Protein AF-A0A7R9A1S5-F1 (afdb_monomer_lite)

InterPro domains:
  IPR038765 Papain-like cysteine peptidase superfamily [SSF54001] (6-73)

Organism: NCBI:txid163714

Foldseek 3Di:
DDDDPFDFPDDDPVATDTPVQVVQVVDPPHDHDLRVVQVVQVVCLVPPLDPDPDDDDDDDDDRPVVVVVVCVVDVVNVDDDPDD

Radius of gyration: 17.46 Å; chains: 1; bounding box: 49×30×47 Å

pLDDT: mean 80.2, std 16.05, range [42.69, 95.62]

Sequence (84 aa):
MQEAADPIVLSYGDHVIRSQDLNILRCPDQWLNDRIIGFYLAYLLRNHTEPTRSGRATFLTLDPSVAQLVKLSHPEMAQVSGGP

Secondary structure (DSSP, 8-state):
-------EEEEETTEEEEHHHHHHHHSTTPPPPHHHHHHHHHHHHHHH-S--SSS--------HHHHHHHHHH-GGGG------

Structure (mmCIF, N/CA/C/O backbone):
data_AF-A0A7R9A1S5-F1
#
_entry.id   AF-A0A7R9A1S5-F1
#
loop_
_atom_site.group_PDB
_atom_site.id
_atom_site.type_symbol
_atom_site.label_atom_id
_atom_site.label_alt_id
_atom_site.label_comp_id
_atom_site.label_asym_id
_atom_site.label_entity_id
_atom_site.label_seq_id
_atom_site.pdbx_PDB_ins_code
_atom_site.Cartn_x
_atom_site.Cartn_y
_atom_site.Cartn_z
_atom_site.occupancy
_atom_site.B_iso_or_equiv
_atom_site.auth_seq_id
_atom_site.auth_comp_id
_atom_site.auth_asym_id
_atom_site.auth_atom_id
_atom_site.pdbx_PDB_model_num
ATOM 1 N N . MET A 1 1 ? -24.557 -6.750 20.758 1.00 42.69 1 MET A N 1
ATOM 2 C CA . MET A 1 1 ? -24.455 -5.553 19.900 1.00 42.69 1 MET A CA 1
ATOM 3 C C . MET A 1 1 ? -24.044 -6.038 18.528 1.00 42.69 1 MET A C 1
ATOM 5 O O . MET A 1 1 ? -23.052 -6.744 18.439 1.00 42.69 1 MET A O 1
ATOM 9 N N . GLN A 1 2 ? -24.859 -5.791 17.510 1.00 46.41 2 GLN A N 1
ATOM 10 C CA . GLN A 1 2 ? -24.564 -6.199 16.140 1.00 46.41 2 GLN A CA 1
ATOM 11 C C . GLN A 1 2 ? -23.704 -5.085 15.541 1.00 46.41 2 GLN A C 1
ATOM 13 O O . GLN A 1 2 ? -24.175 -3.959 15.407 1.00 46.41 2 GLN A O 1
ATOM 18 N N . GLU A 1 3 ? -22.423 -5.358 15.314 1.00 55.88 3 GLU A N 1
ATOM 19 C CA . GLU A 1 3 ? -21.522 -4.425 14.641 1.00 55.88 3 GLU A CA 1
ATOM 20 C C . GLU A 1 3 ? -22.063 -4.222 13.221 1.00 55.88 3 GLU A C 1
ATOM 22 O O . GLU A 1 3 ? -22.182 -5.177 12.451 1.00 55.88 3 GLU A O 1
ATOM 27 N N . ALA A 1 4 ? -22.526 -3.010 12.910 1.00 67.12 4 ALA A N 1
ATOM 28 C CA . ALA A 1 4 ? -23.015 -2.696 11.575 1.00 67.12 4 ALA A CA 1
ATOM 29 C C . ALA A 1 4 ? -21.854 -2.899 10.591 1.00 67.12 4 ALA A C 1
ATOM 31 O O . ALA A 1 4 ? -20.787 -2.319 10.777 1.00 67.12 4 ALA A O 1
ATOM 32 N N . ALA A 1 5 ? -22.045 -3.754 9.583 1.00 81.50 5 ALA A N 1
ATOM 33 C CA . ALA A 1 5 ? -20.995 -4.079 8.625 1.00 81.50 5 ALA A CA 1
ATOM 34 C C . ALA A 1 5 ? -20.470 -2.800 7.947 1.00 81.50 5 ALA A C 1
ATOM 36 O O . ALA A 1 5 ? -21.258 -2.035 7.390 1.00 81.50 5 ALA A O 1
ATOM 37 N N . ASP A 1 6 ? -19.152 -2.580 7.997 1.00 90.62 6 ASP A N 1
ATOM 38 C CA . ASP A 1 6 ? -18.495 -1.424 7.378 1.00 90.62 6 ASP A CA 1
ATOM 39 C C . ASP A 1 6 ? -18.697 -1.455 5.848 1.00 90.62 6 ASP A C 1
ATOM 41 O O . ASP A 1 6 ? -18.229 -2.394 5.184 1.00 90.62 6 ASP A O 1
ATOM 45 N N . PRO A 1 7 ? -19.431 -0.486 5.267 1.00 95.25 7 PRO A N 1
ATOM 46 C CA . PRO A 1 7 ? -19.859 -0.573 3.881 1.00 95.25 7 PRO A CA 1
ATOM 47 C C . PRO A 1 7 ? -18.695 -0.351 2.912 1.00 95.25 7 PRO A C 1
ATOM 49 O O . PRO A 1 7 ? -17.805 0.473 3.136 1.00 95.25 7 PRO A O 1
ATOM 52 N N . ILE A 1 8 ? -18.744 -1.071 1.790 1.00 95.06 8 ILE A N 1
ATOM 53 C CA . ILE A 1 8 ? -17.819 -0.890 0.668 1.00 95.06 8 ILE A CA 1
ATOM 54 C C . ILE A 1 8 ? -18.131 0.445 -0.008 1.00 95.06 8 ILE A C 1
ATOM 56 O O . ILE A 1 8 ? -19.263 0.683 -0.423 1.00 95.06 8 ILE A O 1
ATOM 60 N N . VAL A 1 9 ? -17.114 1.292 -0.143 1.00 95.56 9 VAL A N 1
ATOM 61 C CA . VAL A 1 9 ? -17.216 2.597 -0.809 1.00 95.56 9 VAL A CA 1
ATOM 62 C C . 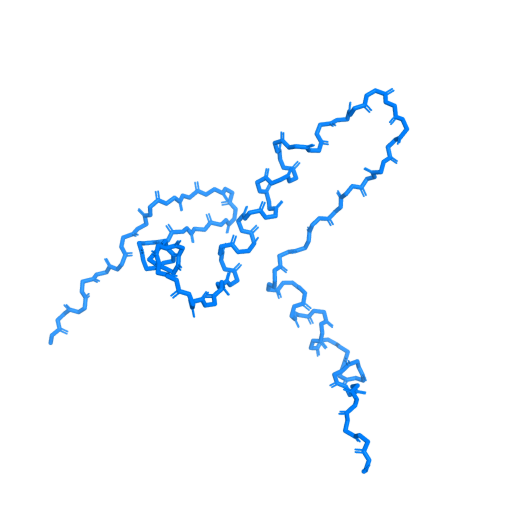VAL A 1 9 ? -16.646 2.539 -2.222 1.00 95.56 9 VAL A C 1
ATOM 64 O O . VAL A 1 9 ? -17.159 3.203 -3.119 1.00 95.56 9 VAL A O 1
ATOM 67 N N . LEU A 1 10 ? -15.611 1.725 -2.443 1.00 94.94 10 LEU A N 1
ATOM 68 C CA . LEU A 1 10 ? -15.007 1.540 -3.759 1.00 94.94 10 LEU A CA 1
ATOM 69 C C . LEU A 1 10 ? -14.530 0.098 -3.945 1.00 94.94 10 LEU A C 1
ATOM 71 O O . LEU A 1 10 ? -13.912 -0.485 -3.058 1.00 94.94 10 LEU A O 1
ATOM 75 N N . SER A 1 11 ? -14.770 -0.445 -5.135 1.00 94.75 11 SER A N 1
ATOM 76 C CA . SER A 1 11 ? -14.144 -1.671 -5.628 1.00 94.75 11 SER A CA 1
ATOM 77 C C . SER A 1 11 ? -13.395 -1.334 -6.916 1.00 94.75 11 SER A C 1
ATOM 79 O O . SER A 1 11 ? -13.995 -0.839 -7.871 1.00 94.75 11 SER A O 1
ATOM 81 N N . TYR A 1 12 ? -12.076 -1.530 -6.918 1.00 92.81 12 TYR A N 1
ATOM 82 C CA . TYR A 1 12 ? -11.189 -1.153 -8.015 1.00 92.81 12 TYR A CA 1
ATOM 83 C C . TYR A 1 12 ? -10.151 -2.249 -8.279 1.00 92.81 12 TYR A C 1
ATOM 85 O O . TYR A 1 12 ? -9.134 -2.344 -7.591 1.00 92.81 12 TYR A O 1
ATOM 93 N N . GLY A 1 13 ? -10.395 -3.076 -9.302 1.00 89.06 13 GLY A N 1
ATOM 94 C CA . GLY A 1 13 ? -9.572 -4.263 -9.553 1.00 89.06 13 GLY A CA 1
ATOM 95 C C . GLY A 1 13 ? -9.561 -5.183 -8.331 1.00 89.06 13 GLY A C 1
ATOM 96 O O . GLY A 1 13 ? -10.624 -5.566 -7.852 1.00 89.06 13 GLY A O 1
ATOM 97 N N . ASP A 1 14 ? -8.366 -5.463 -7.812 1.00 89.44 14 ASP A N 1
ATOM 98 C CA . ASP A 1 14 ? -8.151 -6.328 -6.644 1.00 89.44 14 ASP A CA 1
ATOM 99 C C . ASP A 1 14 ? -8.273 -5.582 -5.300 1.00 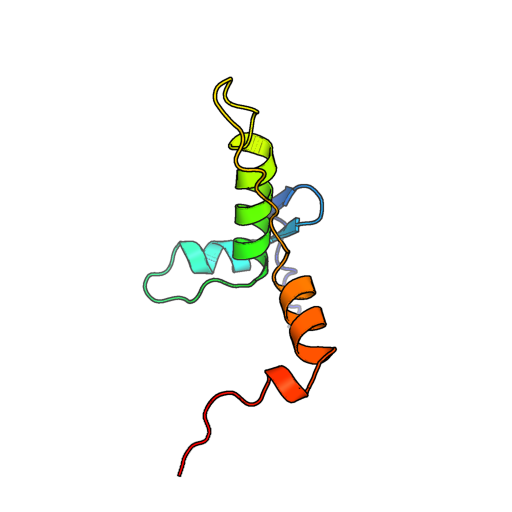89.44 14 ASP A C 1
ATOM 101 O O . ASP A 1 14 ? -8.147 -6.185 -4.234 1.00 89.44 14 ASP A O 1
ATOM 105 N N . HIS A 1 15 ? -8.542 -4.270 -5.323 1.00 93.25 15 HIS A N 1
ATOM 106 C CA . HIS A 1 15 ? -8.640 -3.446 -4.119 1.00 93.25 15 HIS A CA 1
ATOM 107 C C . HIS A 1 15 ? -10.095 -3.120 -3.775 1.00 93.25 15 HIS A C 1
ATOM 109 O O . HIS A 1 15 ? -10.880 -2.679 -4.618 1.00 93.25 15 HIS A O 1
ATOM 115 N N . VAL A 1 16 ? -10.443 -3.284 -2.499 1.00 95.00 16 VAL A N 1
ATOM 116 C CA . VAL A 1 16 ? -11.741 -2.900 -1.934 1.00 95.00 16 VAL A CA 1
ATOM 117 C C . VAL A 1 16 ? -11.500 -1.915 -0.799 1.00 95.00 16 VAL A C 1
ATOM 119 O O . VAL A 1 16 ? -10.828 -2.256 0.174 1.00 95.00 16 VAL A O 1
ATOM 122 N N . ILE A 1 17 ? -12.066 -0.716 -0.924 1.00 95.62 17 ILE A N 1
ATOM 123 C CA . ILE A 1 17 ? -11.998 0.354 0.074 1.00 95.62 17 ILE A CA 1
ATOM 124 C C . ILE A 1 17 ? -13.350 0.460 0.771 1.00 95.62 17 ILE A C 1
ATOM 126 O O . ILE A 1 17 ? -14.394 0.558 0.113 1.00 95.62 17 ILE A O 1
ATOM 130 N N . ARG A 1 18 ? -13.336 0.451 2.101 1.00 95.19 18 ARG A N 1
ATOM 131 C CA . ARG A 1 18 ? -14.522 0.630 2.945 1.00 95.19 18 ARG A CA 1
ATOM 132 C C . ARG A 1 18 ? -14.548 2.002 3.612 1.00 95.19 18 ARG A C 1
ATOM 134 O O . ARG A 1 18 ? -13.616 2.796 3.472 1.00 95.19 18 ARG A O 1
ATOM 141 N N . SER A 1 19 ? -15.631 2.304 4.325 1.00 94.00 19 SER A N 1
ATOM 142 C CA . SER A 1 19 ? -15.800 3.626 4.939 1.00 94.00 19 SER A CA 1
ATOM 143 C C . SER A 1 19 ? -14.763 3.897 6.022 1.00 94.00 19 SER A C 1
ATOM 145 O O . SER A 1 19 ? -14.277 5.026 6.114 1.00 94.00 19 SER A O 1
ATOM 147 N N . GLN A 1 20 ? -14.358 2.884 6.791 1.00 91.81 20 GLN A N 1
ATOM 148 C CA . GLN A 1 20 ? -13.294 3.054 7.784 1.00 91.81 20 GLN A CA 1
ATOM 149 C C . GLN A 1 20 ? -11.937 3.372 7.148 1.00 91.81 20 GLN A C 1
ATOM 151 O O . GLN A 1 20 ? -11.219 4.229 7.661 1.00 91.81 20 GLN A O 1
ATOM 156 N N . ASP A 1 21 ? -11.612 2.756 6.005 1.00 93.31 21 ASP A N 1
ATOM 157 C CA . ASP A 1 21 ? -10.364 3.031 5.282 1.00 93.31 21 ASP A CA 1
ATOM 158 C C . ASP A 1 21 ? -10.289 4.509 4.842 1.00 93.31 21 ASP A C 1
ATOM 160 O O . ASP A 1 21 ? -9.227 5.127 4.885 1.00 93.31 21 ASP A O 1
ATOM 164 N N . LEU A 1 22 ? -11.427 5.110 4.469 1.00 91.81 22 LEU A N 1
ATOM 165 C CA . LEU A 1 22 ? -11.504 6.531 4.109 1.00 91.81 22 LEU A CA 1
ATOM 166 C C . LEU A 1 22 ? -11.467 7.471 5.312 1.00 91.81 22 LEU A C 1
ATOM 168 O O . LEU A 1 22 ? -11.075 8.629 5.161 1.00 91.81 22 LEU A O 1
ATOM 172 N N . ASN A 1 23 ? -11.890 7.013 6.490 1.00 90.94 23 ASN A N 1
ATOM 173 C CA . ASN A 1 23 ? -11.867 7.844 7.690 1.00 90.94 23 ASN A CA 1
ATOM 174 C C . ASN A 1 23 ? -10.427 8.225 8.071 1.00 90.94 23 ASN A C 1
ATOM 176 O O . ASN A 1 23 ? -10.173 9.365 8.452 1.00 90.94 23 ASN A O 1
ATOM 180 N N . ILE A 1 24 ? -9.480 7.309 7.844 1.00 92.44 24 ILE A N 1
ATOM 181 C CA . ILE A 1 24 ? -8.037 7.534 8.019 1.00 92.44 24 ILE A CA 1
ATOM 182 C C . ILE A 1 24 ? -7.554 8.731 7.189 1.00 92.44 24 ILE A C 1
ATOM 184 O O . ILE A 1 24 ? -6.762 9.532 7.666 1.00 92.44 24 ILE A O 1
ATOM 188 N N . LEU A 1 25 ? -8.065 8.897 5.965 1.00 89.94 25 LEU A N 1
ATOM 189 C CA . LEU A 1 25 ? -7.678 10.002 5.079 1.00 89.94 25 LEU A CA 1
ATOM 190 C C . LEU A 1 25 ? -8.230 11.364 5.515 1.00 89.94 25 LEU A C 1
ATOM 192 O O . LEU A 1 25 ? -7.756 12.399 5.050 1.00 89.94 25 LEU A O 1
ATOM 196 N N . ARG A 1 26 ? -9.272 11.376 6.350 1.00 88.12 26 ARG A N 1
ATOM 197 C CA . ARG A 1 26 ? -9.968 12.599 6.780 1.00 88.12 26 ARG A CA 1
ATOM 198 C C . ARG A 1 26 ? -9.456 13.130 8.111 1.00 88.12 26 ARG A C 1
ATOM 200 O O . ARG A 1 26 ? -9.664 14.304 8.409 1.00 88.12 26 ARG A O 1
ATOM 207 N N . CYS A 1 27 ? -8.826 12.279 8.910 1.00 85.88 27 CYS A N 1
ATOM 208 C CA . CYS A 1 27 ? -8.273 12.656 10.197 1.00 85.88 27 CYS A CA 1
ATOM 209 C C . CYS A 1 27 ? -6.792 13.031 10.046 1.00 85.88 27 CYS A C 1
ATOM 211 O O . CYS A 1 27 ? -6.020 12.224 9.527 1.00 85.88 27 CYS A O 1
ATOM 213 N N . PRO A 1 28 ? -6.365 14.215 10.519 1.00 82.19 28 PRO A N 1
ATOM 214 C CA . PRO A 1 28 ? -4.942 14.499 10.648 1.00 82.19 28 PRO A CA 1
ATOM 215 C C . PRO A 1 28 ? -4.292 13.489 11.608 1.00 82.19 28 PRO A C 1
ATOM 217 O O . PRO A 1 28 ? -4.955 12.938 12.488 1.00 82.19 28 PRO A O 1
ATOM 220 N N . ASP A 1 29 ? -3.002 13.230 11.403 1.00 87.44 29 ASP A N 1
ATOM 221 C CA . ASP A 1 29 ? -2.159 12.369 12.247 1.00 87.44 29 ASP A CA 1
ATOM 222 C C . ASP A 1 29 ? -2.513 10.870 12.274 1.00 87.44 29 ASP A C 1
ATOM 224 O O . ASP A 1 29 ? -2.003 10.123 13.112 1.00 87.44 29 ASP A O 1
ATOM 228 N N . GLN A 1 30 ? -3.332 10.387 11.335 1.00 91.69 30 GLN A N 1
ATOM 229 C CA . GLN A 1 30 ? -3.546 8.950 11.161 1.00 91.69 30 GLN A CA 1
ATOM 230 C C . GLN A 1 30 ? -2.598 8.331 10.135 1.00 91.69 30 GLN A C 1
ATOM 232 O O . GLN A 1 30 ? -2.222 8.936 9.132 1.00 91.69 30 GLN A O 1
ATOM 237 N N . TRP A 1 31 ? -2.213 7.085 10.401 1.00 91.81 31 TRP A N 1
ATOM 238 C CA . TRP A 1 31 ? -1.338 6.319 9.525 1.00 91.81 31 TRP A CA 1
ATOM 239 C C . TRP A 1 31 ? -2.146 5.688 8.402 1.00 91.81 31 TRP A C 1
ATOM 241 O O . TRP A 1 31 ? -3.205 5.110 8.640 1.00 91.81 31 TRP A O 1
ATOM 251 N N . LEU A 1 32 ? -1.613 5.754 7.184 1.00 93.38 32 LEU A N 1
ATOM 252 C CA . LEU A 1 32 ? -2.203 5.063 6.048 1.00 93.38 32 LEU A CA 1
ATOM 253 C C . LEU A 1 32 ? -2.158 3.555 6.270 1.00 93.38 32 LEU A C 1
ATOM 255 O O . LEU A 1 32 ? -1.161 3.012 6.743 1.00 93.38 32 LEU A O 1
ATOM 259 N N . ASN A 1 33 ? -3.236 2.887 5.883 1.00 92.12 33 ASN A N 1
ATOM 260 C CA . ASN A 1 33 ? -3.274 1.437 5.871 1.00 92.12 33 ASN A CA 1
ATOM 261 C C . ASN A 1 33 ? -2.870 0.881 4.499 1.00 92.12 33 ASN A C 1
ATOM 263 O O . ASN A 1 33 ? -2.899 1.575 3.476 1.00 92.12 33 ASN A O 1
ATOM 267 N N . ASP A 1 34 ? -2.556 -0.411 4.480 1.00 92.62 34 ASP A N 1
ATOM 268 C CA . ASP A 1 34 ? -2.111 -1.113 3.276 1.00 92.62 34 ASP A CA 1
ATOM 269 C C . ASP A 1 34 ? -3.154 -1.102 2.150 1.00 92.62 34 ASP A C 1
ATOM 271 O O . ASP A 1 34 ? -2.785 -1.084 0.978 1.00 92.62 34 ASP A O 1
ATOM 275 N N . ARG A 1 35 ? -4.457 -1.052 2.472 1.00 93.69 35 ARG A N 1
ATOM 276 C CA . ARG A 1 35 ? -5.525 -1.022 1.455 1.00 93.69 35 ARG A CA 1
ATOM 277 C C . ARG A 1 35 ? -5.500 0.269 0.655 1.00 93.69 35 ARG A C 1
ATOM 279 O O . ARG A 1 35 ? -5.601 0.225 -0.569 1.00 93.69 35 ARG A O 1
ATOM 286 N N . ILE A 1 36 ? -5.350 1.402 1.337 1.00 94.69 36 ILE A N 1
ATOM 287 C CA . ILE A 1 36 ? -5.251 2.719 0.705 1.00 94.69 36 ILE A CA 1
ATOM 288 C C . ILE A 1 36 ? -3.962 2.823 -0.114 1.00 94.69 36 ILE A C 1
ATOM 290 O O . ILE A 1 36 ? -4.005 3.289 -1.254 1.00 94.69 36 ILE A O 1
ATOM 294 N N . ILE A 1 37 ? -2.836 2.355 0.435 1.00 94.00 37 ILE A N 1
ATOM 295 C CA . ILE A 1 37 ? -1.541 2.370 -0.260 1.00 94.00 37 ILE A CA 1
ATOM 296 C C . ILE A 1 37 ? -1.607 1.508 -1.529 1.00 94.00 37 ILE A C 1
ATOM 298 O O . ILE A 1 37 ? -1.293 1.997 -2.614 1.00 94.00 37 ILE A O 1
ATOM 302 N N . GLY A 1 38 ? -2.059 0.255 -1.412 1.00 93.50 38 GLY A N 1
ATOM 303 C CA . GLY A 1 38 ? -2.182 -0.675 -2.537 1.00 93.50 38 GLY A CA 1
ATOM 304 C C . GLY A 1 38 ? -3.110 -0.143 -3.627 1.00 93.50 38 GLY A C 1
ATOM 305 O O . GLY A 1 38 ? -2.722 -0.089 -4.796 1.00 93.50 38 GLY A O 1
ATOM 306 N N . PHE A 1 39 ? -4.286 0.362 -3.238 1.00 94.50 39 PHE A N 1
ATOM 307 C CA . PHE A 1 39 ? -5.215 1.008 -4.166 1.00 94.50 39 PHE A CA 1
ATOM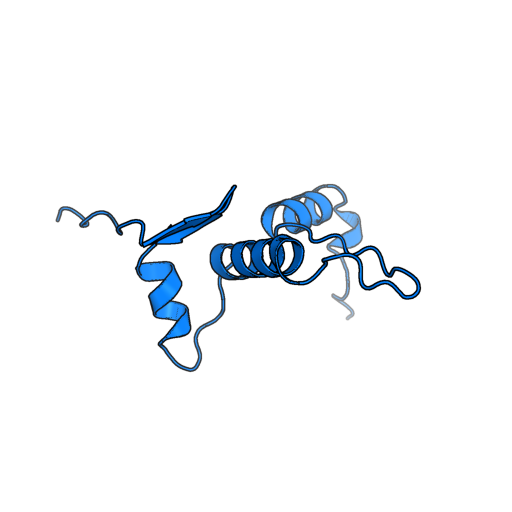 308 C C . PHE A 1 39 ? -4.558 2.162 -4.928 1.00 94.50 39 PHE A C 1
ATOM 310 O O . PHE A 1 39 ? -4.670 2.234 -6.153 1.00 94.50 39 PHE A O 1
ATOM 317 N N . TYR A 1 40 ? -3.872 3.062 -4.222 1.00 93.25 40 TYR A N 1
ATOM 318 C CA . TYR A 1 40 ? -3.291 4.246 -4.846 1.00 93.25 40 TYR A CA 1
ATOM 319 C C . TYR A 1 40 ? -2.169 3.886 -5.826 1.00 93.25 40 TYR A C 1
ATOM 321 O O . TYR A 1 40 ? -2.112 4.435 -6.926 1.00 93.25 40 TYR A O 1
ATOM 329 N N . LEU A 1 41 ? -1.324 2.912 -5.481 1.00 91.62 41 LEU A N 1
ATOM 330 C CA . LEU A 1 41 ? -0.291 2.406 -6.386 1.00 91.62 41 LEU A CA 1
ATOM 331 C C . LEU A 1 41 ? -0.895 1.801 -7.661 1.00 91.62 41 LEU A C 1
ATOM 333 O O . LEU A 1 41 ? -0.463 2.137 -8.767 1.00 91.62 41 LEU A O 1
ATOM 337 N N . ALA A 1 42 ? -1.934 0.973 -7.528 1.00 90.06 42 ALA A N 1
ATOM 338 C CA . ALA A 1 42 ? -2.636 0.407 -8.677 1.00 90.06 42 ALA A CA 1
ATOM 339 C C . ALA A 1 42 ? -3.322 1.484 -9.532 1.00 90.06 42 ALA A C 1
ATOM 341 O O . ALA A 1 42 ? -3.326 1.394 -10.763 1.00 90.06 42 ALA A O 1
ATOM 342 N N . TYR A 1 43 ? -3.875 2.520 -8.897 1.00 91.12 43 TYR A N 1
ATOM 343 C CA . TYR A 1 43 ? -4.459 3.667 -9.584 1.00 91.12 43 TYR A CA 1
ATOM 344 C C . TYR A 1 43 ? -3.407 4.447 -10.389 1.00 91.12 43 TYR A C 1
ATOM 346 O O . TYR A 1 43 ? -3.657 4.780 -11.550 1.00 91.12 43 TYR A O 1
ATOM 354 N N . LEU A 1 44 ? -2.224 4.707 -9.819 1.00 87.81 44 LEU A N 1
ATOM 355 C CA . LEU A 1 44 ? -1.127 5.381 -10.523 1.00 87.81 44 LEU A CA 1
ATOM 356 C C . LEU A 1 44 ? -0.654 4.578 -11.739 1.00 87.81 44 LEU A C 1
ATOM 358 O O . LEU A 1 44 ? -0.510 5.140 -12.824 1.00 87.81 44 LEU A O 1
ATOM 362 N N . LEU A 1 45 ? -0.475 3.264 -11.586 1.00 85.69 45 LEU A N 1
ATOM 363 C CA . LEU A 1 45 ? -0.048 2.398 -12.685 1.00 85.69 45 LEU A CA 1
ATOM 364 C C . LEU A 1 45 ? -1.082 2.363 -13.826 1.00 85.69 45 LEU A C 1
ATOM 366 O O . LEU A 1 45 ? -0.744 2.390 -15.006 1.00 85.69 45 LEU A O 1
ATOM 370 N N . ARG A 1 46 ? -2.375 2.320 -13.503 1.00 85.06 46 ARG A N 1
ATOM 371 C CA . ARG A 1 46 ? -3.414 2.235 -14.539 1.00 85.06 46 ARG A CA 1
ATOM 372 C C . ARG A 1 46 ? -3.695 3.564 -15.236 1.00 85.06 46 ARG A C 1
ATOM 374 O O . ARG A 1 46 ? -4.047 3.542 -16.406 1.00 85.06 46 ARG A O 1
ATOM 381 N N . ASN A 1 47 ? -3.561 4.696 -14.542 1.00 83.81 47 ASN A N 1
ATOM 382 C CA . ASN A 1 47 ? -4.011 5.993 -15.069 1.00 83.81 47 ASN A CA 1
ATOM 383 C C . ASN A 1 47 ? -2.879 6.973 -15.406 1.00 83.81 47 ASN A C 1
ATOM 385 O O . ASN A 1 47 ? -3.117 7.942 -16.122 1.00 83.81 47 ASN A O 1
ATOM 389 N N . HIS A 1 48 ? -1.664 6.760 -14.892 1.00 72.94 48 HIS A N 1
ATOM 390 C CA . HIS A 1 48 ? -0.564 7.725 -15.017 1.00 72.94 48 HIS A CA 1
ATOM 391 C C . HIS A 1 48 ? 0.706 7.161 -15.661 1.00 72.94 48 HIS A C 1
ATOM 393 O O . HIS A 1 48 ? 1.590 7.943 -16.005 1.00 72.94 48 HIS A O 1
ATOM 399 N N . THR A 1 49 ? 0.803 5.847 -15.883 1.00 69.25 49 THR A N 1
ATOM 400 C CA . THR A 1 49 ? 1.943 5.243 -16.600 1.00 69.25 49 THR A CA 1
ATOM 401 C C . THR A 1 49 ? 1.636 4.883 -18.051 1.00 69.25 49 THR A C 1
ATOM 403 O O . THR A 1 49 ? 2.277 4.001 -18.624 1.00 69.25 49 THR A O 1
ATOM 406 N N . GLU A 1 50 ? 0.699 5.604 -18.675 1.00 60.91 50 GLU A N 1
ATOM 407 C CA . GLU A 1 50 ? 0.573 5.613 -20.133 1.00 60.91 50 GLU A CA 1
ATOM 408 C C . GLU A 1 50 ? 1.951 5.870 -20.765 1.00 60.91 50 GLU A C 1
ATOM 410 O O . GLU A 1 50 ? 2.713 6.704 -20.258 1.00 60.91 50 GLU A O 1
ATOM 415 N N . PRO A 1 51 ? 2.315 5.158 -21.846 1.00 57.28 51 PRO A N 1
ATOM 416 C CA . PRO A 1 51 ? 3.629 5.273 -22.451 1.00 57.28 51 PRO A CA 1
ATOM 417 C C . PRO A 1 51 ? 3.781 6.672 -23.047 1.00 57.28 51 PRO A C 1
ATOM 419 O O . PRO A 1 51 ? 3.414 6.935 -24.193 1.00 57.28 51 PRO A O 1
ATOM 422 N N . THR A 1 52 ? 4.347 7.588 -22.267 1.00 53.81 52 THR A N 1
ATOM 423 C CA . THR A 1 52 ? 4.822 8.861 -22.783 1.00 53.81 52 THR A CA 1
ATOM 424 C C . THR A 1 52 ? 5.827 8.534 -23.885 1.00 53.81 52 THR A C 1
ATOM 426 O O . THR A 1 52 ? 6.702 7.681 -23.735 1.00 53.81 52 THR A O 1
ATOM 429 N N . ARG A 1 53 ? 5.653 9.164 -25.052 1.00 52.81 53 ARG A N 1
ATOM 430 C CA . ARG A 1 53 ? 6.387 8.910 -26.309 1.00 52.81 53 ARG A CA 1
ATOM 431 C C . ARG A 1 53 ? 7.920 9.065 -26.226 1.00 52.81 53 ARG A C 1
ATOM 433 O O . ARG A 1 53 ? 8.581 9.004 -27.256 1.00 52.81 53 ARG A O 1
ATOM 440 N N . SER A 1 54 ? 8.496 9.264 -25.045 1.00 54.12 54 SER A N 1
ATOM 441 C CA . SER A 1 54 ? 9.911 9.542 -24.834 1.00 54.12 54 SER A CA 1
ATOM 442 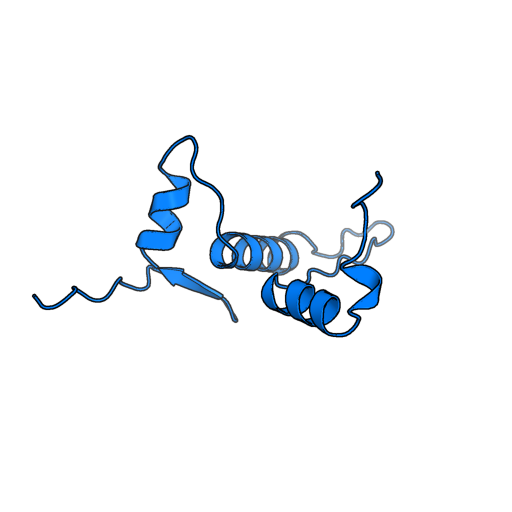C C . SER A 1 54 ? 10.491 8.573 -23.797 1.00 54.12 54 SER A C 1
ATOM 444 O O . SER A 1 54 ? 10.222 8.716 -22.612 1.00 54.12 54 SER A O 1
ATOM 446 N N . GLY A 1 55 ? 11.248 7.568 -24.257 1.00 55.12 55 GLY A N 1
ATOM 447 C CA . GLY A 1 55 ? 12.213 6.782 -23.464 1.00 55.12 55 GLY A CA 1
ATOM 448 C C . GLY A 1 55 ? 11.730 6.245 -22.106 1.00 55.12 55 GLY A C 1
ATOM 449 O O . GLY A 1 55 ? 12.017 6.830 -21.070 1.00 55.12 55 GLY A O 1
ATOM 450 N N . ARG A 1 56 ? 11.033 5.101 -22.125 1.00 53.22 56 ARG A N 1
ATOM 451 C CA . ARG A 1 56 ? 10.359 4.433 -20.991 1.00 53.22 56 ARG A CA 1
ATOM 452 C C . ARG A 1 56 ? 11.228 4.197 -19.744 1.00 53.22 56 ARG A C 1
ATOM 454 O O . ARG A 1 56 ? 12.157 3.394 -19.785 1.00 53.22 56 ARG A O 1
ATOM 461 N N . ALA A 1 57 ? 10.775 4.710 -18.600 1.00 62.25 57 ALA A N 1
ATOM 462 C CA . ALA A 1 57 ? 10.881 3.989 -17.333 1.00 62.25 57 ALA A CA 1
ATOM 463 C C . ALA A 1 57 ? 9.653 3.067 -17.209 1.00 62.25 57 ALA A C 1
ATOM 465 O O . ALA A 1 57 ? 8.519 3.543 -17.172 1.00 62.25 57 ALA A O 1
ATOM 466 N N . THR A 1 58 ? 9.860 1.748 -17.208 1.00 70.38 58 THR A N 1
ATOM 467 C CA . THR A 1 58 ? 8.785 0.786 -16.926 1.00 70.38 58 THR A CA 1
ATOM 468 C C . THR A 1 58 ? 8.577 0.753 -15.419 1.00 70.38 58 THR A C 1
ATOM 470 O O . THR A 1 58 ? 9.426 0.241 -14.693 1.00 70.38 58 THR A O 1
ATOM 473 N N . PHE A 1 59 ? 7.471 1.316 -14.942 1.00 75.62 59 PHE A N 1
ATOM 474 C CA . PHE A 1 59 ? 7.109 1.228 -13.533 1.00 75.62 59 PHE A CA 1
ATOM 475 C C . PHE A 1 59 ? 6.377 -0.086 -13.267 1.00 75.62 59 PHE A C 1
ATOM 477 O O . PHE A 1 59 ? 5.483 -0.478 -14.014 1.00 75.62 59 PHE A O 1
ATOM 484 N N . LEU A 1 60 ? 6.765 -0.753 -12.184 1.00 81.94 60 LEU A N 1
ATOM 485 C CA . LEU A 1 60 ? 6.052 -1.887 -11.615 1.00 81.94 60 LEU A CA 1
ATOM 486 C C . LEU A 1 60 ? 5.723 -1.538 -10.169 1.00 81.94 60 LEU A C 1
ATOM 488 O O . LEU A 1 60 ? 6.610 -1.168 -9.401 1.00 81.94 60 LEU A O 1
ATOM 492 N N . THR A 1 61 ? 4.455 -1.665 -9.799 1.00 83.06 61 THR A N 1
ATOM 493 C CA . THR A 1 61 ? 4.006 -1.499 -8.417 1.00 83.06 61 THR A CA 1
ATOM 494 C C . THR A 1 61 ? 3.710 -2.861 -7.807 1.00 83.06 61 THR A C 1
ATOM 496 O O . THR A 1 61 ? 3.070 -3.694 -8.448 1.00 83.06 61 THR A O 1
ATOM 499 N N . LEU A 1 62 ? 4.145 -3.075 -6.567 1.00 87.12 62 LEU A N 1
ATOM 500 C CA . LEU A 1 62 ? 3.813 -4.262 -5.781 1.00 87.12 62 LEU A CA 1
ATOM 501 C C . LEU A 1 62 ? 2.818 -3.875 -4.688 1.00 87.12 62 LEU A C 1
ATOM 503 O O . LEU A 1 62 ? 2.993 -2.849 -4.032 1.00 87.12 62 LEU A O 1
ATOM 507 N N . ASP A 1 63 ? 1.794 -4.703 -4.487 1.00 89.69 63 ASP A N 1
ATOM 508 C CA . ASP A 1 63 ? 0.877 -4.534 -3.360 1.00 89.69 63 ASP A CA 1
ATOM 509 C C . ASP A 1 63 ? 1.627 -4.744 -2.028 1.00 89.69 63 ASP A C 1
ATOM 511 O O . ASP A 1 63 ? 2.495 -5.630 -1.963 1.00 89.69 63 ASP A O 1
ATOM 515 N N . PRO A 1 64 ? 1.305 -3.992 -0.956 1.00 90.31 64 PRO A N 1
ATOM 516 C CA . PRO A 1 64 ? 1.942 -4.170 0.349 1.00 90.31 64 PRO A CA 1
ATOM 517 C C . PRO A 1 64 ? 1.914 -5.618 0.856 1.00 90.31 64 PRO A C 1
ATOM 519 O O . PRO A 1 64 ? 2.898 -6.092 1.426 1.00 90.31 64 PRO A O 1
ATOM 522 N N . SER A 1 65 ? 0.844 -6.363 0.564 1.00 88.62 65 SER A N 1
ATOM 523 C CA . SER A 1 65 ? 0.713 -7.773 0.952 1.00 88.62 65 SER A CA 1
ATOM 524 C C . SER A 1 65 ? 1.778 -8.652 0.284 1.00 88.62 65 SER A C 1
ATOM 526 O O . SER A 1 65 ? 2.339 -9.554 0.908 1.00 88.62 65 SER A O 1
ATOM 528 N N . VAL A 1 66 ? 2.101 -8.370 -0.983 1.00 89.31 66 VAL A N 1
ATOM 529 C CA . VAL A 1 66 ? 3.138 -9.087 -1.742 1.00 89.31 66 VAL A CA 1
ATOM 530 C C . VAL A 1 66 ? 4.527 -8.689 -1.254 1.00 89.31 66 VAL A C 1
ATOM 532 O O . VAL A 1 66 ? 5.385 -9.553 -1.077 1.00 89.31 66 VAL A O 1
ATOM 535 N N . ALA A 1 67 ? 4.748 -7.403 -0.972 1.00 89.62 67 ALA A N 1
ATOM 536 C CA . ALA A 1 67 ? 6.003 -6.939 -0.385 1.00 89.62 67 ALA A CA 1
ATOM 537 C C . ALA A 1 67 ? 6.276 -7.616 0.972 1.00 89.62 67 ALA A C 1
ATOM 539 O O . ALA A 1 67 ? 7.388 -8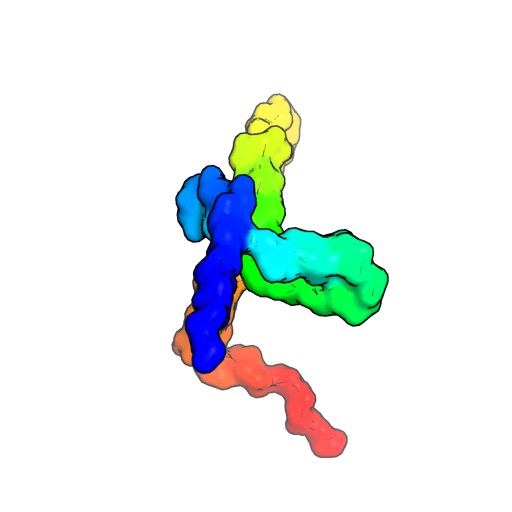.088 1.224 1.00 89.62 67 ALA A O 1
ATOM 540 N N . GLN A 1 68 ? 5.246 -7.743 1.813 1.00 89.56 68 GLN A N 1
ATOM 541 C CA . GLN A 1 68 ? 5.338 -8.439 3.094 1.00 89.56 68 GLN A CA 1
ATOM 542 C C . GLN A 1 68 ? 5.626 -9.934 2.914 1.00 89.56 68 GLN A C 1
ATOM 544 O O . GLN A 1 68 ? 6.456 -10.489 3.636 1.00 89.56 68 GLN A O 1
ATOM 549 N N . LEU A 1 69 ? 5.002 -10.587 1.930 1.00 91.31 69 LEU A N 1
ATOM 550 C CA . LEU A 1 69 ? 5.297 -11.983 1.605 1.00 91.31 69 LEU A CA 1
ATOM 551 C C . LEU A 1 69 ? 6.766 -12.171 1.205 1.00 91.31 69 LEU A C 1
ATOM 553 O O . LEU A 1 69 ? 7.424 -13.075 1.719 1.00 91.31 69 LEU A O 1
ATOM 557 N N . VAL A 1 70 ? 7.305 -11.311 0.335 1.00 89.25 70 VAL A N 1
ATOM 558 C CA . VAL A 1 70 ? 8.720 -11.365 -0.081 1.00 89.25 70 VAL A CA 1
ATOM 559 C C . VAL A 1 70 ? 9.647 -11.205 1.123 1.00 89.25 70 VAL A C 1
ATOM 561 O O . VAL A 1 70 ? 10.598 -11.976 1.268 1.00 89.25 70 VAL A O 1
ATOM 564 N N . LYS A 1 71 ? 9.332 -10.262 2.020 1.00 85.75 71 LYS A N 1
ATOM 565 C CA . LYS A 1 71 ? 10.077 -10.045 3.266 1.00 85.75 71 LYS A CA 1
ATOM 566 C C . LYS A 1 71 ? 10.088 -11.291 4.156 1.00 85.75 71 LYS A C 1
ATOM 568 O O . LYS A 1 71 ? 11.137 -11.656 4.674 1.00 85.75 71 LYS A O 1
ATOM 573 N N . LEU A 1 72 ? 8.944 -11.952 4.326 1.00 88.38 72 LEU A N 1
ATOM 574 C CA . LEU A 1 72 ? 8.831 -13.160 5.154 1.00 88.38 72 LEU A CA 1
ATOM 575 C C . LEU A 1 72 ? 9.444 -14.401 4.492 1.00 88.38 72 LEU A C 1
ATOM 577 O O . LEU A 1 72 ? 9.865 -15.319 5.191 1.00 88.38 72 LEU A O 1
ATOM 581 N N . SER A 1 73 ? 9.521 -14.421 3.161 1.00 86.94 73 SER A N 1
ATOM 582 C CA . SER A 1 73 ? 10.092 -15.537 2.396 1.00 86.94 73 SER A CA 1
ATOM 583 C C . SER A 1 73 ? 11.615 -15.645 2.540 1.00 86.94 73 SER A C 1
ATOM 585 O O . SER A 1 73 ? 12.172 -16.703 2.271 1.00 86.94 73 SER A O 1
ATOM 587 N N . HIS A 1 74 ? 12.289 -14.575 2.976 1.00 74.62 74 HIS A N 1
ATOM 588 C CA . HIS A 1 74 ? 13.731 -14.547 3.228 1.00 74.62 74 HIS A CA 1
ATOM 589 C C . HIS A 1 74 ? 14.004 -13.976 4.628 1.00 74.62 74 HIS A C 1
ATOM 591 O O . HIS A 1 74 ? 14.252 -12.775 4.765 1.00 74.62 74 HIS A O 1
ATOM 597 N N . PRO A 1 75 ? 13.976 -14.813 5.682 1.00 64.88 75 PRO A N 1
ATOM 598 C CA . PRO A 1 75 ? 14.123 -14.356 7.065 1.00 64.88 75 PRO A CA 1
ATOM 599 C C . PRO A 1 75 ? 15.459 -13.645 7.354 1.00 64.88 75 PRO A C 1
ATOM 601 O O . PRO A 1 75 ? 15.520 -12.839 8.279 1.00 64.88 75 PRO A O 1
ATOM 604 N N . GLU A 1 76 ? 16.501 -13.859 6.541 1.00 65.62 76 GLU A N 1
ATOM 605 C CA . GLU A 1 76 ? 17.774 -13.125 6.639 1.00 65.62 76 GLU A CA 1
ATOM 606 C C . GLU A 1 76 ? 17.640 -11.621 6.337 1.00 65.62 76 GLU A C 1
ATOM 608 O O . GLU A 1 76 ? 18.378 -10.819 6.901 1.00 65.62 76 GLU A O 1
ATOM 613 N N . MET A 1 77 ? 16.662 -11.195 5.525 1.00 56.47 77 MET A N 1
ATOM 614 C CA . MET A 1 77 ? 16.431 -9.769 5.230 1.00 56.47 77 MET A CA 1
ATOM 615 C C . MET A 1 77 ? 15.637 -9.035 6.324 1.00 56.47 77 MET A C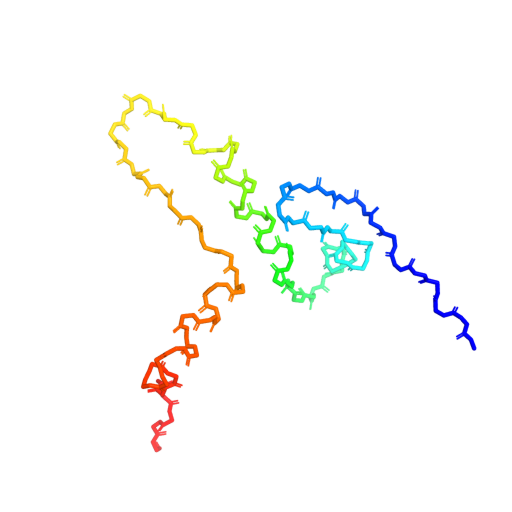 1
ATOM 617 O O . MET A 1 77 ? 15.537 -7.809 6.299 1.00 56.47 77 MET A O 1
ATOM 621 N N . ALA A 1 78 ? 15.063 -9.756 7.293 1.00 58.59 78 ALA A N 1
ATOM 622 C CA . ALA A 1 78 ? 14.358 -9.154 8.426 1.00 58.59 78 ALA A CA 1
ATOM 623 C C . ALA A 1 78 ? 15.312 -8.647 9.526 1.00 58.59 78 ALA A C 1
ATOM 625 O O . ALA A 1 78 ? 14.871 -7.949 10.438 1.00 58.59 78 ALA A O 1
ATOM 626 N N . GLN A 1 79 ? 16.603 -8.980 9.437 1.00 54.12 79 GLN A N 1
ATOM 627 C CA . GLN A 1 79 ? 17.644 -8.605 10.391 1.00 54.12 79 GLN A CA 1
ATOM 628 C C . GLN A 1 79 ? 18.489 -7.447 9.839 1.00 54.12 79 GLN A C 1
ATOM 630 O O . GLN A 1 79 ? 19.665 -7.611 9.530 1.00 54.12 79 GLN A O 1
ATOM 635 N N . VAL A 1 80 ? 17.907 -6.253 9.712 1.00 57.16 80 VAL A N 1
ATOM 636 C CA . VAL A 1 80 ? 18.710 -5.027 9.600 1.00 57.16 80 VAL A CA 1
ATOM 637 C C . VAL A 1 80 ? 18.487 -4.179 10.845 1.00 57.16 80 VAL A C 1
ATOM 639 O O . VAL A 1 80 ? 17.431 -3.588 11.041 1.00 57.16 80 VAL A O 1
ATOM 642 N N . SER A 1 81 ? 19.558 -4.118 11.639 1.00 49.50 81 SER A N 1
ATOM 643 C CA . SER A 1 81 ? 19.845 -3.157 12.706 1.00 49.50 81 SER A CA 1
ATOM 644 C C . SER A 1 81 ? 19.188 -3.375 14.074 1.00 49.50 81 SER A C 1
ATOM 646 O O . SER A 1 81 ? 18.492 -2.509 14.595 1.00 49.50 81 SER A O 1
ATOM 648 N N . GLY A 1 82 ? 19.540 -4.488 14.718 1.00 53.41 82 GLY A N 1
ATOM 649 C CA . GLY A 1 82 ? 19.835 -4.494 16.154 1.00 53.41 82 GLY A CA 1
ATOM 650 C C . GLY A 1 82 ? 21.354 -4.532 16.342 1.00 53.41 82 GLY A C 1
ATOM 651 O O . GLY A 1 82 ? 21.917 -5.608 16.513 1.00 53.41 82 GLY A O 1
ATOM 652 N N . GLY A 1 83 ? 22.023 -3.386 16.193 1.00 44.78 83 GLY A N 1
ATOM 653 C CA . GLY A 1 83 ? 23.424 -3.225 16.598 1.00 44.78 83 GLY A CA 1
ATOM 654 C C . GLY A 1 83 ? 23.507 -2.856 18.088 1.00 44.78 83 GLY A C 1
ATOM 655 O O . GLY A 1 83 ? 22.557 -2.238 18.571 1.00 44.78 83 GLY A O 1
ATOM 656 N N . PRO A 1 84 ? 24.576 -3.269 18.796 1.00 50.38 84 PRO A N 1
ATOM 657 C CA . PRO A 1 84 ? 24.727 -3.139 20.251 1.00 50.38 84 PRO A CA 1
ATOM 658 C C . PRO A 1 84 ? 24.772 -1.693 20.758 1.00 50.38 84 PRO A C 1
ATOM 660 O O . PRO A 1 84 ? 25.196 -0.801 19.988 1.00 50.38 84 PRO A O 1
#